Protein AF-A0A6J7ZHG3-F1 (afdb_monomer_lite)

Radius of gyration: 14.17 Å; chains: 1; bounding box: 43×34×28 Å

Sequence (53 aa):
MENIIRDWSHEQKITILTLVEGFYEQIEFRGNERIVSQIFPELVLTVEQILEA

pLDDT: mean 85.72, std 15.94, range [43.84, 97.12]

Organism: NCBI:txid329571

Foldseek 3Di:
DDPPDPPPPPFDKDWDWDQDPNDTDIDIFGDQDADDDPVCNVRGDHSCRVVVD

Secondary structure (DSSP, 8-state):
-------GGG--EEEEEEEETTEEEEEEEETTPBP--SS-TT---BHHHHHT-

Structure (mmCIF, N/CA/C/O backbone):
data_AF-A0A6J7ZHG3-F1
#
_entry.id   AF-A0A6J7ZHG3-F1
#
loop_
_atom_site.group_PDB
_atom_site.id
_atom_site.type_symbol
_atom_site.label_atom_id
_atom_site.label_alt_id
_atom_site.label_comp_id
_atom_site.label_asym_id
_atom_site.label_entity_id
_atom_site.label_seq_id
_atom_site.pdbx_PDB_ins_code
_atom_site.Cartn_x
_atom_site.Cartn_y
_atom_site.Cartn_z
_atom_site.occupancy
_atom_site.B_iso_or_equiv
_atom_site.auth_seq_id
_atom_site.auth_comp_id
_atom_site.auth_asym_id
_atom_site.auth_atom_id
_atom_site.pdbx_PDB_model_num
ATOM 1 N N . MET A 1 1 ? -28.449 19.229 -3.287 1.00 44.19 1 MET A N 1
ATOM 2 C CA . MET A 1 1 ? -27.882 18.955 -4.623 1.00 44.19 1 MET A CA 1
ATOM 3 C C . MET A 1 1 ? -26.725 19.924 -4.793 1.00 44.19 1 MET A C 1
ATOM 5 O O . MET A 1 1 ? -26.989 21.108 -4.696 1.00 44.19 1 MET A O 1
ATOM 9 N N . GLU A 1 2 ? -25.450 19.595 -4.920 1.00 43.84 2 GLU A N 1
ATOM 10 C CA . GLU A 1 2 ? -24.640 18.378 -4.862 1.00 43.84 2 GLU A CA 1
ATOM 11 C C . GLU A 1 2 ? -23.271 18.872 -4.350 1.00 43.84 2 GLU A C 1
ATOM 13 O O . GLU A 1 2 ? -22.786 19.906 -4.810 1.00 43.84 2 GLU A O 1
ATOM 18 N N . ASN A 1 3 ? -22.667 18.203 -3.364 1.00 45.62 3 ASN A N 1
ATOM 19 C CA . ASN A 1 3 ? -21.345 18.585 -2.854 1.00 45.62 3 ASN A CA 1
ATOM 20 C C . ASN A 1 3 ? -20.269 18.085 -3.829 1.00 45.62 3 ASN A C 1
ATOM 22 O O . ASN A 1 3 ? -19.734 16.992 -3.657 1.00 45.62 3 ASN A O 1
ATOM 26 N N . ILE A 1 4 ? -19.975 18.868 -4.867 1.00 60.78 4 ILE A N 1
ATOM 27 C CA . ILE A 1 4 ? -18.965 18.549 -5.886 1.00 60.78 4 ILE A CA 1
ATOM 28 C C . ILE A 1 4 ? -17.691 19.353 -5.623 1.00 60.78 4 ILE A C 1
ATOM 30 O O . ILE A 1 4 ? -17.335 20.211 -6.414 1.00 60.78 4 ILE A O 1
ATOM 34 N N . ILE A 1 5 ? -17.007 19.085 -4.510 1.00 57.28 5 ILE A N 1
ATOM 35 C CA . ILE A 1 5 ? -15.543 19.212 -4.419 1.00 57.28 5 ILE A CA 1
ATOM 36 C C . ILE A 1 5 ? -15.082 18.138 -3.424 1.00 57.28 5 ILE A C 1
ATOM 38 O O . ILE A 1 5 ? -14.915 18.404 -2.237 1.00 57.28 5 ILE A O 1
ATOM 42 N N . ARG A 1 6 ? -14.940 16.885 -3.878 1.00 57.75 6 ARG A N 1
ATOM 43 C CA . ARG A 1 6 ? -14.087 15.931 -3.155 1.00 57.75 6 ARG A CA 1
ATOM 44 C C . ARG A 1 6 ? -12.655 16.354 -3.443 1.00 57.75 6 ARG A C 1
ATOM 46 O O . ARG A 1 6 ? -12.170 16.182 -4.556 1.00 57.75 6 ARG A O 1
ATOM 53 N N . ASP A 1 7 ? -12.027 16.986 -2.464 1.00 56.12 7 ASP A N 1
ATOM 54 C CA . ASP A 1 7 ? -10.593 17.218 -2.471 1.00 56.12 7 ASP A CA 1
ATOM 55 C C . ASP A 1 7 ? -9.885 15.864 -2.307 1.00 56.12 7 ASP A C 1
ATOM 57 O O . ASP A 1 7 ? -9.887 15.261 -1.235 1.00 56.12 7 ASP A O 1
ATOM 61 N N . TRP A 1 8 ? -9.338 15.345 -3.406 1.00 54.22 8 TRP A N 1
ATOM 62 C CA . TRP A 1 8 ? -8.647 14.053 -3.457 1.00 54.22 8 TRP A CA 1
ATOM 63 C C . TRP A 1 8 ? -7.261 14.088 -2.794 1.00 54.22 8 TRP A C 1
ATOM 65 O O . TRP A 1 8 ? -6.608 13.049 -2.697 1.00 54.22 8 TRP A O 1
ATOM 75 N N . SER A 1 9 ? -6.793 15.261 -2.346 1.00 60.56 9 SER A N 1
ATOM 76 C CA . SER A 1 9 ? -5.452 15.423 -1.772 1.00 60.56 9 SER A CA 1
ATOM 77 C C . SER A 1 9 ? -5.283 14.790 -0.381 1.00 60.56 9 SER A C 1
ATOM 79 O O . SER A 1 9 ? -4.151 14.569 0.045 1.00 60.56 9 SER A O 1
ATOM 81 N N . HIS A 1 10 ? -6.383 14.423 0.289 1.00 68.38 10 HIS A N 1
ATOM 82 C CA . HIS A 1 10 ? -6.386 13.852 1.643 1.00 68.38 10 HIS A CA 1
ATOM 83 C C . HIS A 1 10 ? -6.927 12.418 1.740 1.00 68.38 10 HIS A C 1
ATOM 85 O O . HIS A 1 10 ? -7.062 11.893 2.846 1.00 68.38 10 HIS A O 1
ATOM 91 N N . GLU A 1 11 ? -7.251 11.764 0.622 1.00 81.31 11 GLU A N 1
ATOM 92 C CA . GLU A 1 11 ? -7.739 10.386 0.682 1.00 81.31 11 GLU A CA 1
ATOM 93 C C . GLU A 1 11 ? -6.598 9.438 1.070 1.00 81.31 11 GLU A C 1
ATOM 95 O O . GLU A 1 11 ? -5.593 9.320 0.359 1.00 81.31 11 GLU A O 1
ATOM 100 N N . GLN A 1 12 ? -6.749 8.779 2.220 1.00 90.75 12 GLN A N 1
ATOM 101 C CA . GLN A 1 12 ? -5.776 7.807 2.689 1.00 90.75 12 GLN A CA 1
ATOM 102 C C . GLN A 1 12 ? -5.716 6.615 1.734 1.00 90.75 12 GLN A C 1
ATOM 104 O O . GLN A 1 12 ? -6.737 6.075 1.305 1.00 90.75 12 GLN A O 1
ATOM 109 N N . LYS A 1 13 ? -4.492 6.211 1.400 1.00 94.00 13 LYS A N 1
ATOM 110 C CA . LYS A 1 13 ? -4.228 5.146 0.440 1.00 94.00 13 LYS A CA 1
ATOM 111 C C . LYS A 1 13 ? -3.031 4.314 0.861 1.00 94.00 13 LYS A C 1
ATOM 113 O O . LYS A 1 13 ? -2.136 4.805 1.550 1.00 94.00 13 LYS A O 1
ATOM 118 N N . ILE A 1 14 ? -2.996 3.083 0.373 1.00 94.31 14 ILE A N 1
ATOM 119 C CA . ILE A 1 14 ? -1.830 2.206 0.436 1.00 94.31 14 ILE A CA 1
ATOM 120 C C . ILE A 1 14 ? -1.351 1.955 -0.987 1.00 94.31 14 ILE A C 1
ATOM 122 O O . ILE A 1 14 ? -2.144 1.659 -1.877 1.00 94.31 14 ILE A O 1
ATOM 126 N N . THR A 1 15 ? -0.042 2.067 -1.198 1.00 94.94 15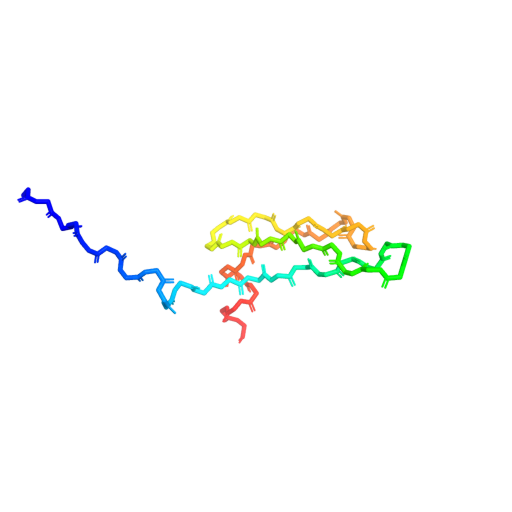 THR A N 1
ATOM 127 C CA . THR A 1 15 ? 0.595 1.761 -2.480 1.00 94.94 15 THR A CA 1
ATOM 128 C C . THR A 1 15 ? 1.512 0.562 -2.302 1.00 94.94 15 THR A C 1
ATOM 130 O O . THR A 1 15 ? 2.455 0.614 -1.514 1.00 94.94 15 THR A O 1
ATOM 133 N N . ILE A 1 16 ? 1.248 -0.514 -3.043 1.00 94.00 16 ILE A N 1
ATOM 134 C CA . ILE A 1 16 ? 2.178 -1.639 -3.161 1.00 94.00 16 ILE A CA 1
ATOM 135 C C . ILE A 1 16 ? 3.114 -1.358 -4.329 1.00 94.00 16 ILE A C 1
ATOM 137 O O . ILE A 1 16 ? 2.659 -1.109 -5.445 1.00 94.00 16 ILE A O 1
ATOM 141 N N . LEU A 1 17 ? 4.417 -1.421 -4.055 1.00 95.06 17 LEU A N 1
ATOM 142 C CA . LEU A 1 17 ? 5.474 -1.311 -5.053 1.00 95.06 17 LEU A CA 1
ATOM 143 C C . LEU A 1 17 ? 6.075 -2.692 -5.311 1.00 95.06 17 LEU A C 1
ATOM 145 O O . LEU A 1 17 ? 6.578 -3.332 -4.386 1.00 95.06 17 LEU A O 1
ATOM 149 N N . THR A 1 18 ? 6.050 -3.129 -6.566 1.00 92.94 18 THR A N 1
ATOM 150 C CA . THR A 1 18 ? 6.675 -4.383 -7.001 1.00 92.94 18 THR A CA 1
ATOM 151 C C . THR A 1 18 ? 7.877 -4.054 -7.869 1.00 92.94 18 THR A C 1
ATOM 153 O O . THR A 1 18 ? 7.745 -3.332 -8.852 1.00 92.94 18 THR A O 1
ATOM 156 N N . LEU A 1 19 ? 9.057 -4.560 -7.507 1.00 94.19 19 LEU A N 1
ATOM 157 C CA . LEU A 1 19 ? 10.258 -4.393 -8.322 1.00 94.19 19 LEU A CA 1
ATOM 158 C C . LEU A 1 19 ? 10.232 -5.396 -9.484 1.00 94.19 19 LEU A C 1
ATOM 160 O O . LEU A 1 19 ? 10.400 -6.595 -9.267 1.00 94.19 19 LEU A O 1
ATOM 164 N N . VAL A 1 20 ? 10.053 -4.899 -10.705 1.00 94.12 20 VAL A N 1
ATOM 165 C CA . VAL A 1 20 ? 9.998 -5.671 -11.952 1.00 94.12 20 VAL A CA 1
ATOM 166 C C . VAL A 1 20 ? 11.043 -5.110 -12.909 1.00 94.12 20 VAL A C 1
ATOM 168 O O . VAL A 1 20 ? 11.034 -3.925 -13.225 1.00 94.12 20 VAL A O 1
ATOM 171 N N . GLU A 1 21 ? 11.995 -5.949 -13.325 1.00 95.25 21 GLU A N 1
ATOM 172 C CA . GLU A 1 21 ? 13.045 -5.588 -14.298 1.00 95.25 21 GLU A CA 1
ATOM 173 C C . GLU A 1 21 ? 13.812 -4.286 -13.970 1.00 95.25 21 GLU A C 1
ATOM 175 O O . GLU A 1 21 ? 14.254 -3.555 -14.853 1.00 95.25 21 GLU A O 1
ATOM 180 N N . GLY A 1 22 ? 13.998 -3.994 -12.678 1.00 96.75 22 GLY A N 1
ATOM 181 C CA . GLY A 1 22 ? 14.702 -2.793 -12.211 1.00 96.75 22 GLY A CA 1
ATOM 182 C C . GLY A 1 22 ? 13.828 -1.541 -12.069 1.00 96.75 22 GLY A C 1
ATOM 183 O O . GLY A 1 22 ? 14.346 -0.494 -11.685 1.00 96.75 22 GLY A O 1
ATOM 184 N N . PHE A 1 23 ? 12.519 -1.646 -12.306 1.00 97.12 23 PHE A N 1
ATOM 185 C CA . PHE A 1 23 ? 11.541 -0.574 -12.123 1.00 97.12 23 PHE A CA 1
ATOM 186 C C . PHE A 1 23 ? 10.500 -0.947 -11.068 1.00 97.12 23 PHE A C 1
ATOM 188 O O . PHE A 1 23 ? 10.187 -2.119 -10.876 1.00 97.12 23 PHE A O 1
ATOM 195 N N . TYR A 1 24 ? 9.949 0.049 -10.375 1.00 95.25 24 TYR A N 1
ATOM 196 C CA . TYR A 1 24 ? 8.822 -0.174 -9.473 1.00 95.25 24 TYR A CA 1
ATOM 197 C C . TYR A 1 24 ? 7.507 -0.014 -10.229 1.00 95.25 24 TYR A C 1
ATOM 199 O O . TYR A 1 24 ? 7.161 1.087 -10.655 1.00 95.25 24 TYR A O 1
ATOM 207 N N . GLU A 1 25 ? 6.760 -1.102 -10.348 1.00 94.75 25 GLU A N 1
ATOM 208 C CA . GLU A 1 25 ? 5.341 -1.048 -10.677 1.00 94.75 25 GLU A CA 1
ATOM 209 C C . GLU A 1 25 ? 4.544 -0.718 -9.417 1.00 94.75 25 GLU A C 1
ATOM 211 O O . GLU A 1 25 ? 4.866 -1.193 -8.325 1.00 94.75 25 GLU A O 1
ATOM 216 N N . GLN A 1 26 ? 3.497 0.091 -9.566 1.00 94.75 26 GLN A N 1
ATOM 217 C CA . GLN A 1 26 ? 2.671 0.549 -8.455 1.00 94.75 26 GLN A CA 1
ATOM 218 C C . GLN A 1 26 ? 1.222 0.101 -8.610 1.00 94.75 26 GLN A C 1
ATOM 220 O O . GLN A 1 26 ? 0.637 0.205 -9.687 1.00 94.75 26 GLN A O 1
ATOM 225 N N . ILE A 1 27 ? 0.631 -0.327 -7.498 1.00 95.00 27 ILE A N 1
ATOM 226 C CA . ILE A 1 27 ? -0.807 -0.559 -7.373 1.00 95.00 27 ILE A CA 1
ATOM 227 C C . ILE A 1 27 ? -1.289 0.222 -6.155 1.00 95.00 27 ILE A C 1
ATOM 229 O O . ILE A 1 27 ? -0.729 0.087 -5.066 1.00 95.00 27 ILE A O 1
ATOM 233 N N . GLU A 1 28 ? -2.296 1.070 -6.348 1.00 95.56 28 GLU A N 1
ATOM 234 C CA . GLU A 1 28 ? -2.910 1.852 -5.276 1.00 95.56 28 GLU A CA 1
ATOM 235 C C . GLU A 1 28 ? -4.209 1.199 -4.811 1.00 95.56 28 GLU A C 1
ATOM 237 O O . GLU A 1 28 ? -4.983 0.714 -5.632 1.00 95.56 28 GLU A O 1
ATOM 242 N N . PHE A 1 29 ? -4.438 1.243 -3.502 1.00 95.94 29 PHE A N 1
ATOM 243 C CA . PHE A 1 29 ? -5.659 0.803 -2.840 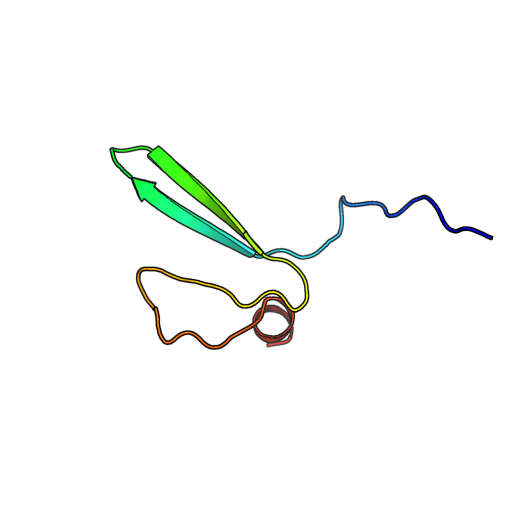1.00 95.94 29 PHE A CA 1
ATOM 244 C C . PHE A 1 29 ? -6.154 1.910 -1.901 1.00 95.94 29 PHE A C 1
ATOM 246 O O . PHE A 1 29 ? -5.339 2.640 -1.319 1.00 95.94 29 PHE A O 1
ATOM 253 N N . ARG A 1 30 ? -7.470 2.027 -1.717 1.00 95.38 30 ARG A N 1
ATOM 254 C C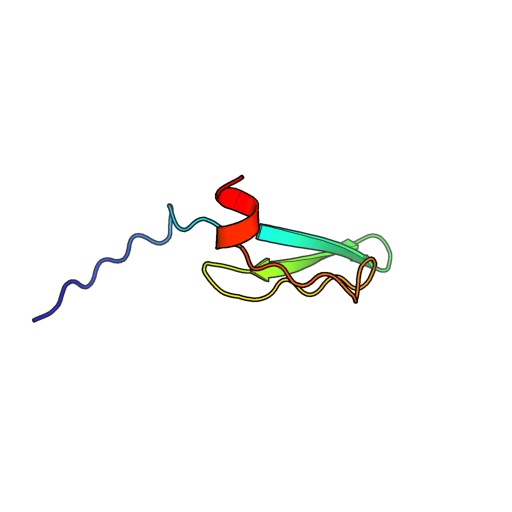A . ARG A 1 30 ? -8.163 3.065 -0.936 1.00 95.38 30 ARG A CA 1
ATOM 255 C C . ARG A 1 30 ? -9.361 2.479 -0.181 1.00 95.38 30 ARG A C 1
ATOM 257 O O . ARG A 1 30 ? -9.974 1.512 -0.625 1.00 95.38 30 ARG A O 1
ATOM 264 N N . GLY A 1 31 ? -9.717 3.087 0.951 1.00 93.31 31 GLY A N 1
ATOM 265 C CA . GLY A 1 31 ? -10.929 2.748 1.710 1.00 93.31 31 GLY A CA 1
ATOM 266 C C . GLY A 1 31 ? -11.074 1.253 2.033 1.00 93.31 31 GLY A C 1
ATOM 267 O O . GLY A 1 31 ? -10.200 0.634 2.643 1.00 93.31 31 GLY A O 1
ATOM 268 N N . ASN A 1 32 ? -12.169 0.650 1.576 1.00 95.19 32 ASN A N 1
ATOM 269 C CA . ASN A 1 32 ? -12.483 -0.759 1.798 1.00 95.19 32 ASN A CA 1
ATOM 270 C C . ASN A 1 32 ? -11.910 -1.713 0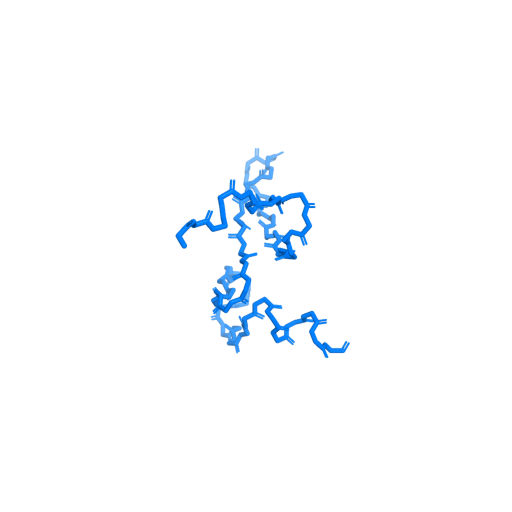.728 1.00 95.19 32 ASN A C 1
ATOM 272 O O . ASN A 1 32 ? -12.260 -2.897 0.716 1.00 95.19 32 ASN A O 1
ATOM 276 N N . GLU A 1 33 ? -11.050 -1.237 -0.180 1.00 96.69 33 GLU A N 1
ATOM 277 C CA . GLU A 1 33 ? -10.402 -2.101 -1.166 1.00 96.69 33 GLU A CA 1
ATOM 278 C C . GLU A 1 33 ? -9.511 -3.134 -0.470 1.00 96.69 33 GLU A C 1
ATOM 280 O O . GLU A 1 33 ? -8.662 -2.801 0.363 1.00 96.69 33 GLU A O 1
ATOM 285 N N . ARG A 1 34 ? -9.703 -4.412 -0.823 1.00 96.19 34 ARG A N 1
ATOM 286 C CA . ARG A 1 34 ? -8.852 -5.498 -0.337 1.00 96.19 34 ARG A CA 1
ATOM 287 C C . ARG A 1 34 ? -7.484 -5.399 -0.992 1.00 96.19 34 ARG A C 1
ATOM 289 O O . ARG A 1 34 ? -7.366 -5.390 -2.216 1.00 96.19 34 ARG A O 1
ATOM 296 N N . ILE A 1 35 ? -6.455 -5.421 -0.161 1.00 95.44 35 ILE A N 1
ATOM 297 C CA . ILE A 1 35 ? -5.075 -5.366 -0.614 1.00 95.44 35 ILE A CA 1
ATOM 298 C C . ILE A 1 35 ? -4.682 -6.723 -1.184 1.00 95.44 35 ILE A C 1
ATOM 300 O O . ILE A 1 35 ? -4.778 -7.752 -0.512 1.00 95.44 35 ILE A O 1
ATOM 304 N N . VAL A 1 36 ? -4.211 -6.712 -2.428 1.00 92.50 36 VAL A N 1
ATOM 305 C CA . VAL A 1 36 ? -3.670 -7.893 -3.101 1.00 92.50 36 VAL A CA 1
ATOM 306 C C . VAL A 1 36 ? -2.153 -7.761 -3.159 1.00 92.50 36 VAL A C 1
ATOM 308 O O . VAL A 1 36 ? -1.622 -6.906 -3.863 1.00 92.50 36 VAL A O 1
ATOM 311 N N . SER A 1 37 ? -1.453 -8.618 -2.417 1.00 88.00 37 SER A N 1
ATOM 312 C CA . SER A 1 37 ? 0.007 -8.719 -2.442 1.00 88.00 37 SER A CA 1
ATOM 313 C C . SER A 1 37 ? 0.425 -10.018 -3.117 1.00 88.00 37 SER A C 1
ATOM 315 O O . SER A 1 37 ? -0.011 -11.092 -2.713 1.00 88.00 37 SER A O 1
ATOM 317 N N . GLN A 1 38 ? 1.313 -9.939 -4.109 1.00 87.38 38 GLN A N 1
ATOM 318 C CA . GLN A 1 38 ? 1.883 -11.140 -4.731 1.00 87.38 38 GLN A CA 1
ATOM 319 C C . GLN A 1 38 ? 2.817 -11.906 -3.778 1.00 87.38 38 GLN A C 1
ATOM 321 O O . GLN A 1 38 ? 2.980 -13.113 -3.918 1.00 87.38 38 GLN A O 1
ATOM 326 N N . ILE A 1 39 ? 3.411 -11.217 -2.794 1.00 90.19 39 ILE A N 1
ATOM 327 C CA . ILE A 1 39 ? 4.297 -11.821 -1.786 1.00 90.19 39 ILE A CA 1
ATOM 328 C C . ILE A 1 39 ? 3.473 -12.474 -0.667 1.00 90.19 39 ILE A C 1
ATOM 330 O O . ILE A 1 39 ? 3.841 -13.530 -0.157 1.00 90.19 39 ILE A O 1
ATOM 334 N N . PHE A 1 40 ? 2.339 -11.864 -0.308 1.00 91.62 40 PHE A N 1
ATOM 335 C CA . PHE A 1 40 ? 1.436 -12.335 0.742 1.00 91.62 40 PHE A CA 1
ATOM 336 C C . PHE A 1 40 ? 0.019 -12.550 0.177 1.00 91.62 40 PHE A C 1
ATOM 338 O O . PHE A 1 40 ? -0.878 -11.755 0.464 1.00 91.62 40 PHE A O 1
ATOM 345 N N . PRO A 1 41 ? -0.211 -13.606 -0.627 1.00 90.06 41 PRO A N 1
ATOM 346 C CA . PRO A 1 41 ? -1.497 -13.825 -1.300 1.00 90.06 41 PRO A CA 1
ATOM 347 C C . PRO A 1 41 ? -2.655 -14.081 -0.324 1.00 90.06 41 PRO A C 1
ATOM 349 O O . PRO A 1 41 ? -3.802 -13.749 -0.616 1.00 90.06 41 PRO A O 1
ATOM 352 N N . GLU A 1 42 ? -2.350 -14.608 0.863 1.00 94.62 42 GLU A N 1
ATOM 353 C CA . GLU A 1 42 ? -3.329 -14.871 1.924 1.00 94.62 42 GLU A CA 1
ATOM 354 C C . GLU A 1 42 ? -3.675 -13.624 2.755 1.00 94.62 42 GLU A C 1
ATOM 356 O O . GLU A 1 42 ? -4.412 -13.715 3.735 1.00 94.62 42 GLU A O 1
ATOM 361 N N . LEU A 1 43 ? -3.158 -12.442 2.397 1.00 91.88 43 LEU A N 1
ATOM 362 C CA . LEU A 1 43 ? -3.515 -11.200 3.074 1.00 91.88 43 LEU A CA 1
ATOM 363 C C . LEU A 1 43 ? -5.008 -10.897 2.852 1.00 91.88 43 LEU A C 1
ATOM 365 O O . LEU A 1 43 ? -5.487 -10.723 1.726 1.00 91.88 43 LEU A O 1
ATOM 369 N N . VAL A 1 44 ? -5.761 -10.846 3.951 1.00 93.88 44 VAL A N 1
ATOM 370 C CA . VAL A 1 44 ? -7.200 -10.536 3.960 1.00 93.88 44 VAL A CA 1
ATOM 371 C C . VAL A 1 44 ? -7.440 -9.243 4.740 1.00 93.88 44 VAL A C 1
ATOM 373 O O . VAL A 1 44 ? -8.141 -9.241 5.745 1.00 93.88 44 VAL A O 1
ATOM 376 N N . LEU A 1 45 ? -6.814 -8.149 4.296 1.00 95.50 45 LEU A N 1
ATOM 377 C CA . LEU A 1 45 ? -6.972 -6.823 4.899 1.00 95.50 45 LEU A CA 1
ATOM 378 C C . LEU A 1 45 ? -7.368 -5.782 3.851 1.00 95.50 45 LEU A C 1
ATOM 380 O O . LEU A 1 45 ? -6.954 -5.852 2.690 1.00 95.50 45 LEU A O 1
ATOM 384 N N . THR A 1 46 ? -8.172 -4.822 4.289 1.00 96.19 46 THR A N 1
ATOM 385 C CA . THR A 1 46 ? -8.520 -3.604 3.548 1.00 96.19 46 THR A CA 1
ATOM 386 C C . THR A 1 46 ? -7.634 -2.436 3.975 1.00 96.19 46 THR A C 1
ATOM 3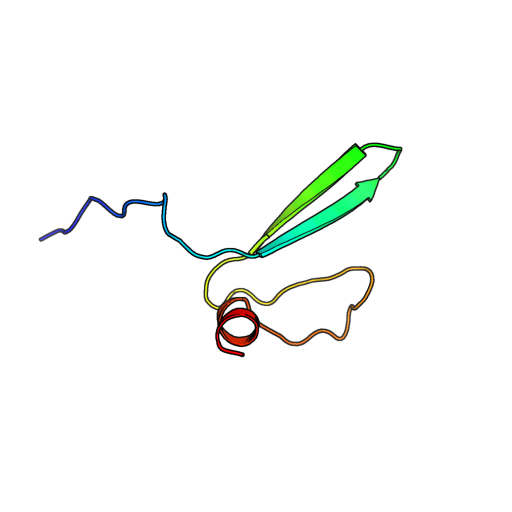88 O O . THR A 1 46 ? -6.940 -2.523 4.989 1.00 96.19 46 THR A O 1
ATOM 391 N N . VAL A 1 47 ? -7.641 -1.338 3.215 1.00 95.06 47 VAL A N 1
ATOM 392 C CA . VAL A 1 47 ? -6.856 -0.141 3.563 1.00 95.06 47 VAL A CA 1
ATOM 393 C C . VAL A 1 47 ? -7.286 0.455 4.897 1.00 95.06 47 VAL A C 1
ATOM 395 O O . VAL A 1 47 ? -6.426 0.717 5.733 1.00 95.06 47 VAL A O 1
ATOM 398 N N . GLU A 1 48 ? -8.590 0.599 5.122 1.00 95.06 48 GLU A N 1
ATOM 399 C CA . GLU A 1 48 ? -9.154 1.059 6.398 1.00 95.06 48 GLU A CA 1
ATOM 400 C C . GLU A 1 48 ? -8.625 0.226 7.573 1.00 95.06 48 GLU A C 1
ATOM 402 O O . GLU A 1 48 ? -8.025 0.772 8.493 1.00 95.06 48 GLU A O 1
ATOM 407 N N . GLN A 1 49 ? -8.704 -1.105 7.487 1.00 95.06 49 GLN A N 1
ATOM 408 C CA . GLN A 1 49 ? -8.235 -1.996 8.557 1.00 95.06 49 GLN A CA 1
ATOM 409 C C . GLN A 1 49 ? -6.732 -1.886 8.854 1.00 95.06 49 GLN A C 1
ATOM 411 O O . GLN A 1 49 ? -6.322 -2.146 9.981 1.00 95.06 49 GLN A O 1
ATOM 416 N N . ILE A 1 50 ? -5.899 -1.548 7.864 1.00 92.69 50 ILE A N 1
ATOM 417 C CA . ILE A 1 50 ? -4.459 -1.345 8.090 1.00 92.69 50 ILE A CA 1
ATOM 418 C C . ILE A 1 50 ? -4.184 0.003 8.761 1.00 92.69 50 ILE A C 1
ATOM 420 O O . ILE A 1 50 ? -3.257 0.105 9.561 1.00 92.69 50 ILE A O 1
ATOM 424 N N . LEU A 1 51 ? -4.954 1.037 8.424 1.00 92.12 51 LEU A N 1
ATOM 425 C CA . LEU A 1 51 ? -4.732 2.398 8.913 1.00 92.12 51 LEU A CA 1
ATOM 426 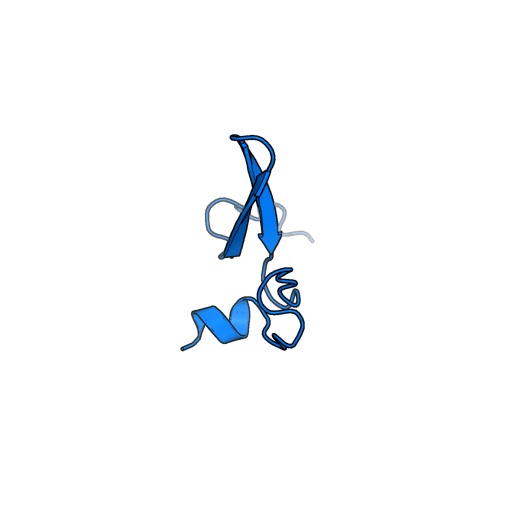C C . LEU A 1 51 ? -5.424 2.691 10.253 1.00 92.12 51 LEU A C 1
ATOM 428 O O . LEU A 1 51 ? -5.057 3.658 10.915 1.00 92.12 51 LEU A O 1
ATOM 432 N N . GLU A 1 52 ? -6.391 1.866 10.655 1.00 89.06 52 GLU A N 1
ATOM 433 C CA . GLU A 1 52 ? -7.087 1.935 11.949 1.00 89.06 52 GLU A CA 1
ATOM 434 C C . GLU A 1 52 ? -6.310 1.301 13.128 1.00 89.06 52 GLU A C 1
ATOM 436 O O . GLU A 1 52 ? -6.816 1.308 14.252 1.00 89.06 52 GLU A O 1
ATOM 441 N N . ALA A 1 53 ? -5.117 0.742 12.887 1.00 65.19 53 ALA A N 1
ATOM 442 C CA . ALA A 1 53 ? -4.317 -0.004 13.871 1.00 65.19 53 ALA A CA 1
ATOM 443 C C . ALA A 1 53 ? -3.558 0.862 14.896 1.00 65.19 53 ALA A C 1
ATOM 445 O O . ALA A 1 53 ? -3.095 1.973 14.546 1.00 65.19 53 ALA A O 1
#